Protein AF-A0A2V8RJZ7-F1 (afdb_monomer)

pLDDT: mean 87.15, std 16.0, range [44.44, 98.5]

Sequence (71 aa):
MKQGRTRRSAPAVSMNKIFAEGILNGRVAFVTGGGTGITGGVARALAEAGANVALVSRSLEHLEPAAKAIN

Foldseek 3Di:
DDDDDDPDPDPDPPPDDPDDALPQAPAEAEFEPCLDDPSVVVQQVNLRSHHHYDYDYPDVVSVVVSVVNSD

Nearest PDB structures (foldseek):
  3f1l-assembly1_B  TM=9.745E-01  e=1.302E-03  Escherichia coli K-12
  3e9q-assembly1_A  TM=9.708E-01  e=1.496E-03  Shigella flexneri 2a str. 301
  3lls-assembly1_B  TM=9.407E-01  e=9.865E-04  Mycobacterium tuberculosis H37Ra
  3lls-assembly1_A  TM=8.364E-01  e=1.057E-03  Mycobacterium tuberculosis H37Ra
  4g81-assembly1_D  TM=8.849E-01  e=7.389E-03  Salmonella enterica subsp. enterica serovar Enteritidis str. P125109

Structure (mmCIF, N/CA/C/O backbone):
data_AF-A0A2V8RJZ7-F1
#
_entry.id   AF-A0A2V8RJZ7-F1
#
loop_
_atom_site.group_PDB
_atom_site.id
_atom_site.type_symbol
_atom_site.label_atom_id
_atom_site.label_alt_id
_atom_site.label_comp_id
_atom_site.label_asym_id
_atom_site.label_entity_id
_atom_site.label_seq_id
_atom_site.pdbx_PDB_ins_code
_atom_site.Cartn_x
_atom_site.Cartn_y
_atom_site.Cartn_z
_atom_site.occupancy
_atom_site.B_iso_or_equiv
_atom_site.auth_seq_id
_atom_site.auth_comp_id
_atom_site.auth_asym_id
_atom_site.auth_atom_id
_atom_site.pdbx_PDB_model_num
ATOM 1 N N . MET A 1 1 ? 37.976 33.029 23.074 1.00 46.91 1 MET A N 1
ATOM 2 C CA . MET A 1 1 ? 36.708 32.432 23.551 1.00 46.91 1 MET A CA 1
ATOM 3 C C . MET A 1 1 ? 35.595 32.793 22.568 1.00 46.91 1 MET A C 1
ATOM 5 O O . MET A 1 1 ? 35.187 33.943 22.543 1.00 46.91 1 MET A O 1
ATOM 9 N N . LYS A 1 2 ? 35.165 31.875 21.688 1.00 44.44 2 LYS A N 1
ATOM 10 C CA . LYS A 1 2 ? 34.026 32.092 20.772 1.00 44.44 2 LYS A CA 1
ATOM 11 C C . LYS A 1 2 ? 32.873 31.202 21.238 1.00 44.44 2 LYS A C 1
ATOM 13 O O . LYS A 1 2 ? 33.014 29.984 21.240 1.00 44.44 2 LYS A O 1
ATOM 18 N N . GLN A 1 3 ? 31.792 31.826 21.704 1.00 52.31 3 GLN A N 1
ATOM 19 C CA . GLN A 1 3 ? 30.592 31.163 22.217 1.00 52.31 3 GLN A CA 1
ATOM 20 C C . GLN A 1 3 ? 29.966 30.266 21.142 1.00 52.31 3 GLN A C 1
ATOM 22 O O . GLN A 1 3 ? 29.716 30.699 20.017 1.00 52.31 3 GLN A O 1
ATOM 27 N N . GLY A 1 4 ? 29.738 29.002 21.501 1.00 48.00 4 GLY A N 1
ATOM 28 C CA . GLY A 1 4 ? 29.082 28.020 20.652 1.00 48.00 4 GLY A CA 1
ATOM 29 C C . GLY A 1 4 ? 27.621 28.391 20.415 1.00 48.00 4 GLY A C 1
ATOM 30 O O . GLY A 1 4 ? 26.856 28.580 21.358 1.00 48.00 4 GLY A O 1
ATOM 31 N N . ARG A 1 5 ? 27.220 28.459 19.143 1.00 57.97 5 ARG A N 1
ATOM 32 C CA . ARG A 1 5 ? 25.808 28.415 18.752 1.00 57.97 5 ARG A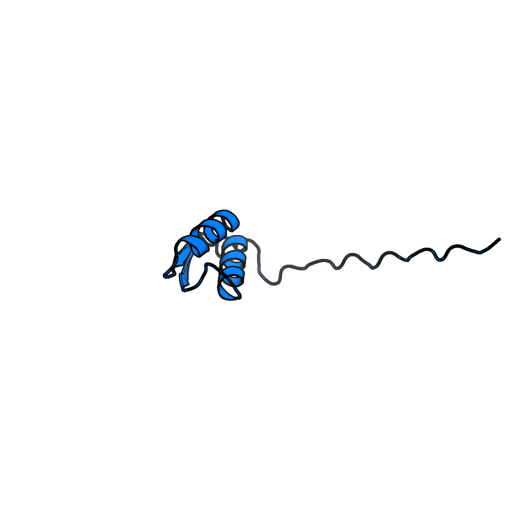 CA 1
ATOM 33 C C . ARG A 1 5 ? 25.270 27.034 19.118 1.00 57.97 5 ARG A C 1
ATOM 35 O O . ARG A 1 5 ? 25.472 26.075 18.376 1.00 57.97 5 ARG A O 1
ATOM 42 N N . THR A 1 6 ? 24.596 26.926 20.255 1.00 57.56 6 THR A N 1
ATOM 43 C CA . THR A 1 6 ? 23.772 25.764 20.580 1.00 57.56 6 THR A CA 1
ATOM 44 C C . THR A 1 6 ? 22.669 25.668 19.526 1.00 57.56 6 THR A C 1
ATOM 46 O O . THR A 1 6 ? 21.805 26.538 19.404 1.00 57.56 6 THR A O 1
ATOM 49 N N . ARG A 1 7 ? 22.735 24.633 18.680 1.00 62.03 7 ARG A N 1
ATOM 50 C CA . ARG A 1 7 ? 21.636 24.279 17.779 1.00 62.03 7 ARG A CA 1
ATOM 51 C C . ARG A 1 7 ? 20.432 23.953 18.662 1.00 62.03 7 ARG A C 1
ATOM 53 O O . ARG A 1 7 ? 20.424 22.913 19.309 1.00 62.03 7 ARG A O 1
ATOM 60 N N . ARG A 1 8 ? 19.436 24.842 18.719 1.00 63.19 8 ARG A N 1
ATOM 61 C CA . ARG A 1 8 ? 18.119 24.494 19.265 1.00 63.19 8 ARG A CA 1
ATOM 62 C C . ARG A 1 8 ? 17.599 23.320 18.434 1.00 63.19 8 ARG A C 1
ATOM 64 O O . ARG A 1 8 ? 17.491 23.457 17.215 1.00 63.19 8 ARG A O 1
ATOM 71 N N . SER A 1 9 ? 17.361 22.170 19.060 1.00 64.06 9 SER A N 1
ATOM 72 C CA . SER A 1 9 ? 16.665 21.064 18.408 1.00 64.06 9 SER A CA 1
ATOM 73 C C . SER A 1 9 ? 15.288 21.571 17.986 1.00 64.06 9 SER A C 1
ATOM 75 O O . SER A 1 9 ? 14.572 22.183 18.780 1.00 64.06 9 SER A O 1
ATOM 77 N N . ALA A 1 10 ? 14.941 21.389 16.712 1.00 63.44 10 ALA A N 1
ATOM 78 C CA . ALA A 1 10 ? 13.577 21.631 16.267 1.00 63.44 10 ALA A CA 1
ATOM 79 C C . ALA A 1 10 ? 12.636 20.731 17.091 1.00 63.44 10 ALA A C 1
ATOM 81 O O . ALA A 1 10 ? 13.018 19.593 17.389 1.00 63.44 10 ALA A O 1
ATOM 82 N N . PRO A 1 11 ? 11.447 21.214 17.494 1.00 57.44 11 PRO A N 1
ATOM 83 C CA . PRO A 1 11 ? 10.481 20.364 18.173 1.00 57.44 11 PRO A CA 1
ATOM 84 C C . PRO A 1 11 ? 10.184 19.154 17.283 1.00 57.44 11 PRO A C 1
ATOM 86 O O . PRO A 1 11 ? 10.007 19.297 16.072 1.00 57.44 11 PRO A O 1
ATOM 89 N N . ALA A 1 12 ? 10.173 17.959 17.876 1.00 64.69 12 ALA A N 1
ATOM 90 C CA . ALA A 1 12 ? 9.730 16.762 17.183 1.00 64.69 12 ALA A CA 1
ATOM 91 C C . ALA A 1 12 ? 8.285 17.002 16.729 1.00 64.69 12 ALA A C 1
ATOM 93 O O . ALA A 1 12 ? 7.396 17.190 17.559 1.00 64.69 12 ALA A O 1
ATOM 94 N N . VAL A 1 13 ? 8.061 17.070 15.417 1.00 61.41 13 VAL A N 1
ATOM 95 C CA . VAL A 1 13 ? 6.712 17.159 14.858 1.00 61.41 13 VAL A CA 1
ATOM 96 C C . VAL A 1 13 ? 5.994 15.876 15.262 1.00 61.41 13 VAL A C 1
ATOM 98 O O . VAL A 1 13 ? 6.366 14.790 14.818 1.00 61.41 13 VAL A O 1
ATOM 101 N N . SER A 1 14 ? 4.998 15.980 16.141 1.00 63.88 14 SER A N 1
ATOM 102 C CA . SER A 1 14 ? 4.136 14.852 16.472 1.00 63.88 14 SER A CA 1
ATOM 103 C C . SER A 1 14 ? 3.328 14.501 15.225 1.00 63.88 14 SER A C 1
ATOM 105 O O . SER A 1 14 ? 2.415 15.235 14.842 1.00 63.88 14 SER A O 1
ATOM 107 N N . MET A 1 15 ? 3.691 13.404 14.564 1.00 65.56 15 MET A N 1
ATOM 108 C CA . MET A 1 15 ? 2.942 12.855 13.437 1.00 65.56 15 MET A CA 1
ATOM 109 C C . MET A 1 15 ? 1.607 12.305 13.942 1.00 65.56 15 MET A C 1
ATOM 111 O O . MET A 1 15 ? 1.488 11.122 14.254 1.00 65.56 15 MET A O 1
ATOM 115 N N . ASN A 1 16 ? 0.594 13.164 14.039 1.00 75.88 16 ASN A N 1
ATOM 116 C CA . ASN A 1 16 ? -0.773 12.703 14.241 1.00 75.88 16 ASN A CA 1
ATOM 117 C C . ASN A 1 16 ? -1.212 11.939 12.988 1.00 75.88 16 ASN A C 1
ATOM 119 O O . ASN A 1 16 ? -1.191 12.480 11.881 1.00 75.88 16 ASN A O 1
ATOM 123 N N . LYS A 1 17 ? -1.604 10.673 13.157 1.00 79.00 17 LYS A N 1
ATOM 124 C CA . LYS A 1 17 ? -2.253 9.913 12.085 1.00 79.00 17 LYS A CA 1
ATOM 125 C C . LYS A 1 17 ? -3.594 10.578 11.753 1.00 79.00 17 LYS A C 1
ATOM 127 O O . LYS A 1 17 ? -4.351 10.925 12.654 1.00 79.00 17 LYS A O 1
ATOM 132 N N . ILE A 1 18 ? -3.873 10.763 10.461 1.00 88.94 18 ILE A N 1
ATOM 133 C CA . ILE A 1 18 ? -5.118 11.388 9.972 1.00 88.94 18 ILE A CA 1
ATOM 134 C C . ILE A 1 18 ? -6.319 10.442 10.154 1.00 88.94 18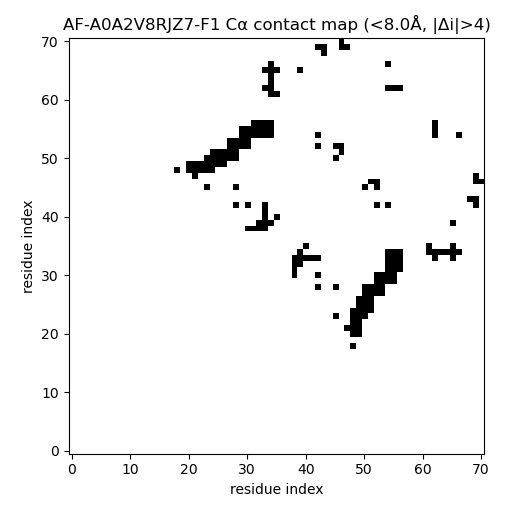 ILE A C 1
ATOM 136 O O . ILE A 1 18 ? -7.439 10.894 10.374 1.00 88.94 18 ILE A O 1
ATOM 140 N N . PHE 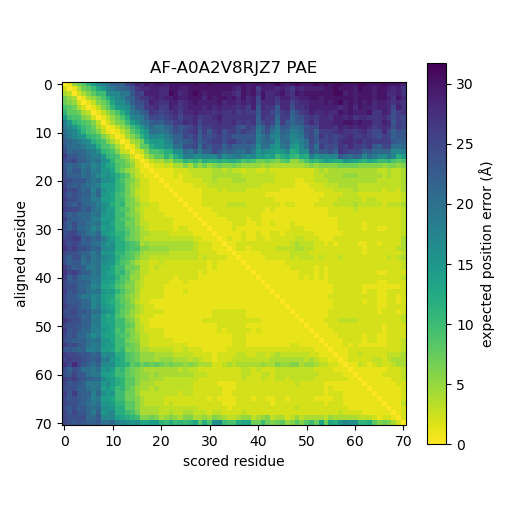A 1 19 ? -6.084 9.129 10.082 1.00 92.38 19 PHE A N 1
ATOM 141 C CA . PHE A 1 19 ? -7.113 8.095 10.184 1.00 92.38 19 PHE A CA 1
ATOM 142 C C . PHE A 1 19 ? -7.052 7.359 11.523 1.00 92.38 19 PHE A C 1
ATOM 144 O O . PHE A 1 19 ? -5.979 7.229 12.120 1.00 92.38 19 PHE A O 1
ATOM 151 N N . ALA A 1 20 ? -8.204 6.838 11.955 1.00 94.31 20 ALA A N 1
ATOM 152 C CA . ALA A 1 20 ? -8.282 5.936 13.096 1.00 94.31 20 ALA A CA 1
ATOM 153 C C . ALA A 1 20 ? -7.435 4.676 12.855 1.00 94.31 20 ALA A C 1
ATOM 155 O O . ALA A 1 20 ? -7.291 4.201 11.725 1.00 94.31 20 ALA A O 1
ATOM 156 N N . GLU A 1 21 ? -6.875 4.133 13.929 1.00 93.38 21 GLU A N 1
ATOM 157 C CA . GLU A 1 21 ? -6.095 2.902 13.869 1.00 93.38 21 GLU A CA 1
ATOM 158 C C . GL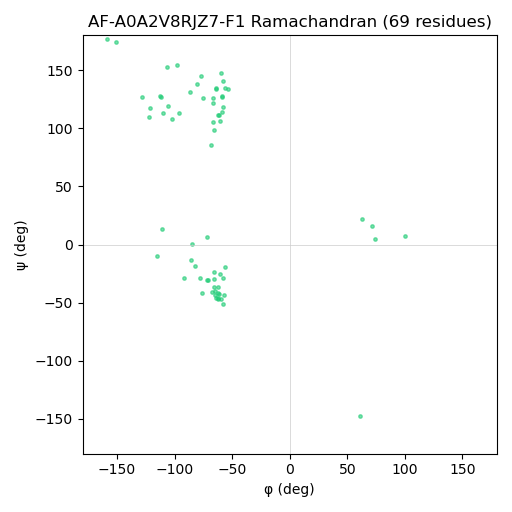U A 1 21 ? -6.972 1.715 13.445 1.00 93.38 21 GLU A C 1
ATOM 160 O O . GLU A 1 21 ? -8.096 1.565 13.921 1.00 93.38 21 GLU A O 1
ATOM 165 N N . GLY A 1 22 ? -6.473 0.890 12.518 1.00 95.62 22 GLY A N 1
ATOM 166 C CA . GLY A 1 22 ? -7.183 -0.305 12.052 1.00 95.62 22 GLY A CA 1
ATOM 167 C C . GLY A 1 22 ? -8.517 -0.026 11.352 1.00 95.62 22 GLY A C 1
ATOM 168 O O . GLY A 1 22 ? -9.367 -0.914 11.296 1.00 95.62 22 GLY A O 1
ATOM 169 N N . ILE A 1 23 ? -8.729 1.187 10.823 1.00 97.69 23 ILE A N 1
ATOM 170 C CA . ILE A 1 23 ? -9.993 1.593 10.181 1.00 97.69 23 ILE A CA 1
ATOM 171 C C . ILE A 1 23 ? -10.413 0.674 9.016 1.00 97.69 23 ILE A C 1
ATOM 173 O O . ILE A 1 23 ? -11.587 0.651 8.650 1.00 97.69 23 ILE A O 1
ATOM 177 N N . LEU A 1 24 ? -9.482 -0.105 8.448 1.00 98.12 24 LEU A N 1
ATOM 178 C CA . LEU A 1 24 ? -9.740 -1.069 7.375 1.00 98.12 24 LEU A CA 1
ATOM 179 C C . LEU A 1 24 ? -9.605 -2.542 7.796 1.00 98.12 24 LEU A C 1
ATOM 181 O O . LEU A 1 24 ? -9.602 -3.415 6.926 1.00 98.12 24 LEU A O 1
ATOM 185 N N . ASN A 1 25 ? -9.539 -2.845 9.094 1.00 98.19 25 ASN A N 1
ATOM 186 C CA . ASN A 1 25 ? -9.461 -4.224 9.576 1.00 98.19 25 ASN A CA 1
ATOM 187 C C . ASN A 1 25 ? -10.598 -5.093 9.008 1.00 98.19 25 ASN A C 1
ATOM 189 O O . ASN A 1 25 ? -11.767 -4.704 8.988 1.00 98.19 25 ASN A O 1
ATOM 193 N N . GLY A 1 26 ? -10.243 -6.290 8.535 1.00 97.94 26 GLY A N 1
ATOM 194 C CA . GLY A 1 26 ? -11.188 -7.238 7.933 1.00 97.94 26 GLY A CA 1
ATOM 195 C C . GLY A 1 26 ? -11.656 -6.866 6.521 1.00 97.94 26 GLY A C 1
ATOM 196 O O . GLY A 1 26 ? -12.514 -7.550 5.963 1.00 97.94 26 GLY A O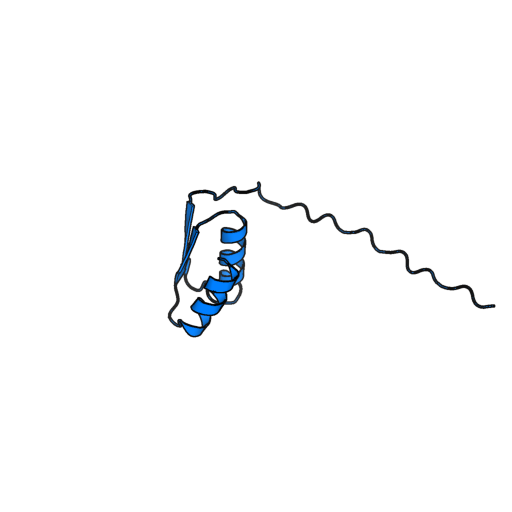 1
ATOM 197 N N . ARG A 1 27 ? -11.112 -5.802 5.916 1.00 98.50 27 ARG A N 1
ATOM 198 C CA . ARG A 1 27 ? -11.400 -5.414 4.528 1.00 98.50 27 ARG A CA 1
ATOM 199 C C . ARG A 1 27 ? -10.317 -5.922 3.581 1.00 98.50 27 ARG A C 1
ATOM 201 O O . ARG A 1 27 ? -9.169 -6.121 3.972 1.00 98.50 27 ARG A O 1
ATOM 208 N N . VAL A 1 28 ? -10.698 -6.102 2.316 1.00 98.25 28 VAL A N 1
ATOM 209 C CA . VAL A 1 28 ? -9.776 -6.413 1.218 1.00 98.25 28 VAL A CA 1
ATOM 210 C C . VAL A 1 28 ? -9.740 -5.229 0.255 1.00 98.25 28 VAL A C 1
ATOM 212 O O . VAL A 1 28 ? -10.793 -4.772 -0.194 1.00 98.25 28 VAL A O 1
ATOM 215 N N . ALA A 1 29 ? -8.545 -4.739 -0.067 1.00 98.12 29 ALA A N 1
ATOM 216 C CA . ALA A 1 29 ? -8.319 -3.692 -1.055 1.00 98.12 29 ALA A CA 1
ATOM 217 C C . ALA A 1 29 ? -7.721 -4.289 -2.336 1.00 98.12 29 ALA A C 1
ATOM 219 O O . ALA A 1 29 ? -6.629 -4.852 -2.318 1.00 98.12 29 ALA A O 1
ATOM 220 N N . PHE A 1 30 ? -8.428 -4.145 -3.457 1.00 97.88 30 PHE A N 1
ATOM 221 C CA . PHE A 1 30 ? -7.960 -4.564 -4.778 1.00 97.88 30 PHE A CA 1
ATOM 222 C C . PHE A 1 30 ? -7.342 -3.370 -5.510 1.00 97.88 30 PHE A C 1
ATOM 224 O O . PHE A 1 30 ? -8.045 -2.409 -5.824 1.00 97.88 30 PHE A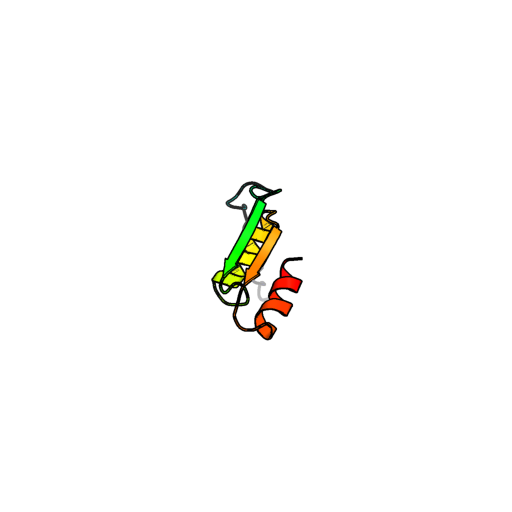 O 1
ATOM 231 N N . VAL A 1 31 ? -6.031 -3.405 -5.755 1.00 97.19 31 VAL A N 1
ATOM 232 C CA . VAL A 1 31 ? -5.268 -2.233 -6.207 1.00 97.19 31 VAL A CA 1
ATOM 233 C C . VAL A 1 31 ? -4.562 -2.506 -7.534 1.00 97.19 31 VAL A C 1
ATOM 235 O O . VAL A 1 31 ? -3.564 -3.224 -7.600 1.00 97.19 31 VAL A O 1
ATOM 238 N N . THR A 1 32 ? -5.038 -1.871 -8.607 1.00 97.12 32 THR A N 1
ATOM 239 C CA . THR A 1 32 ? -4.392 -1.907 -9.928 1.00 97.12 32 THR A CA 1
ATOM 240 C C . THR A 1 32 ? -3.223 -0.928 -10.005 1.00 97.12 32 THR A C 1
ATOM 242 O O . THR A 1 32 ? -3.348 0.208 -9.562 1.00 97.12 32 THR A O 1
ATOM 245 N N . GLY A 1 33 ? -2.101 -1.316 -10.609 1.00 96.00 33 GLY A N 1
ATOM 246 C CA . GLY A 1 33 ? -0.891 -0.491 -10.670 1.00 96.00 33 GLY A CA 1
ATOM 247 C C . GLY A 1 33 ? -0.166 -0.353 -9.326 1.00 96.00 33 GLY A C 1
ATOM 248 O O . GLY A 1 33 ? 0.684 0.517 -9.187 1.00 96.00 33 GLY A O 1
ATOM 249 N N . GLY A 1 34 ? -0.471 -1.200 -8.338 1.00 95.81 34 GLY A N 1
ATOM 250 C CA . GLY A 1 34 ? 0.048 -1.088 -6.967 1.00 95.81 34 GLY A CA 1
ATOM 251 C C . GLY A 1 34 ? 1.529 -1.437 -6.767 1.00 95.81 34 GLY A C 1
ATOM 252 O O . GLY A 1 34 ? 1.979 -1.487 -5.630 1.00 95.81 34 GLY A O 1
ATOM 253 N N . GLY A 1 35 ? 2.292 -1.696 -7.834 1.00 95.19 35 GLY A N 1
ATOM 254 C CA . GLY A 1 35 ? 3.712 -2.051 -7.728 1.00 95.19 35 GLY A CA 1
ATOM 255 C C . GLY A 1 35 ? 4.642 -0.857 -7.480 1.00 95.19 35 GLY A C 1
ATOM 256 O O . GLY A 1 35 ? 5.698 -1.015 -6.878 1.00 95.19 35 GLY A O 1
ATOM 257 N N . THR A 1 36 ? 4.282 0.346 -7.944 1.00 94.56 36 THR A N 1
ATOM 258 C CA . THR A 1 36 ? 5.169 1.525 -7.910 1.00 94.56 36 THR A CA 1
ATOM 259 C C . THR A 1 36 ? 4.390 2.843 -7.806 1.00 94.56 36 THR A C 1
ATOM 261 O O . THR A 1 36 ? 3.159 2.878 -7.865 1.00 94.56 36 THR A O 1
ATOM 264 N N . GLY A 1 37 ? 5.120 3.954 -7.658 1.00 94.75 37 GLY A N 1
ATOM 265 C CA . GLY A 1 37 ? 4.578 5.309 -7.759 1.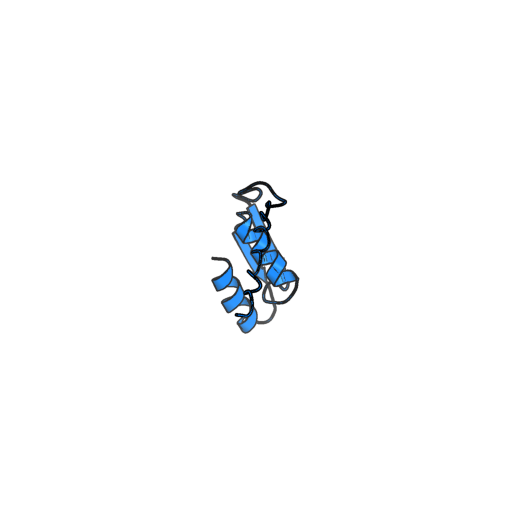00 94.75 37 GLY A CA 1
ATOM 266 C C . GLY A 1 37 ? 3.502 5.628 -6.720 1.00 94.75 37 GLY A C 1
ATOM 267 O O . GLY A 1 37 ? 3.526 5.131 -5.594 1.00 94.75 37 GLY A O 1
ATOM 268 N N . ILE A 1 38 ? 2.548 6.474 -7.116 1.00 96.56 38 ILE A N 1
ATOM 269 C CA . ILE A 1 38 ? 1.450 6.924 -6.248 1.00 96.56 38 ILE A CA 1
ATOM 270 C C . ILE A 1 38 ? 0.625 5.730 -5.775 1.00 96.56 38 ILE A C 1
ATOM 272 O O . ILE A 1 38 ? 0.357 5.598 -4.586 1.00 96.56 38 ILE A O 1
ATOM 276 N N . THR A 1 39 ? 0.261 4.832 -6.687 1.00 96.38 39 THR A N 1
ATOM 277 C CA . THR A 1 39 ? -0.629 3.723 -6.354 1.00 96.38 39 THR A CA 1
ATOM 278 C C . THR A 1 39 ? 0.044 2.672 -5.470 1.00 96.38 39 THR A C 1
ATOM 280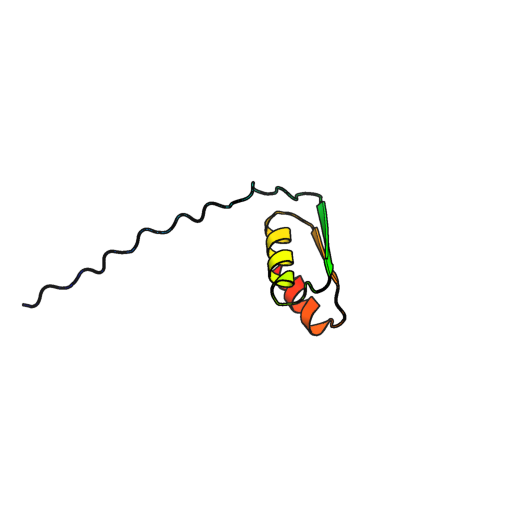 O O . THR A 1 39 ? -0.623 2.095 -4.616 1.00 96.38 39 THR A O 1
ATOM 283 N N . GLY A 1 40 ? 1.363 2.479 -5.583 1.00 96.12 40 GLY A N 1
ATOM 284 C CA . GLY A 1 40 ? 2.135 1.695 -4.612 1.00 96.12 40 GLY A CA 1
ATOM 285 C C . GLY A 1 40 ? 2.162 2.337 -3.221 1.00 96.12 40 GLY A C 1
ATOM 286 O O . GLY A 1 40 ? 1.973 1.652 -2.217 1.00 96.12 40 GLY A O 1
ATOM 287 N N . GLY A 1 41 ? 2.295 3.665 -3.147 1.00 96.44 41 GLY A N 1
ATOM 288 C CA . GLY A 1 41 ? 2.151 4.404 -1.888 1.00 96.44 41 GLY A CA 1
ATOM 289 C C . GLY A 1 41 ? 0.754 4.262 -1.273 1.00 96.44 41 GLY A C 1
ATOM 290 O O . GLY A 1 41 ? 0.628 4.021 -0.074 1.00 96.44 41 GLY A O 1
ATOM 291 N N . VAL A 1 42 ? -0.297 4.334 -2.097 1.00 96.81 42 VAL A N 1
ATOM 292 C CA . VAL A 1 42 ? -1.684 4.103 -1.663 1.00 96.81 42 VAL A CA 1
ATOM 293 C C . VAL A 1 42 ? -1.865 2.674 -1.154 1.00 96.81 42 VAL A C 1
ATOM 295 O O . VAL A 1 42 ? -2.424 2.489 -0.078 1.00 96.81 42 VAL A O 1
ATOM 298 N N . ALA A 1 43 ? -1.358 1.667 -1.869 1.00 97.62 43 ALA A N 1
ATOM 299 C CA . ALA A 1 43 ? -1.427 0.275 -1.432 1.00 97.62 43 ALA A CA 1
ATOM 300 C C . ALA A 1 43 ? -0.788 0.070 -0.051 1.00 97.62 43 ALA A C 1
ATOM 302 O O . ALA A 1 43 ? -1.382 -0.569 0.817 1.00 97.62 43 ALA A O 1
ATOM 303 N N . ARG A 1 44 ? 0.382 0.678 0.176 1.00 96.75 44 ARG A N 1
ATOM 304 C CA . ARG A 1 44 ? 1.058 0.659 1.474 1.00 96.75 44 ARG A CA 1
ATOM 305 C C . ARG A 1 44 ? 0.227 1.330 2.566 1.00 96.75 44 ARG A C 1
ATOM 307 O O . ARG A 1 44 ? 0.058 0.747 3.629 1.00 96.75 44 ARG A O 1
ATOM 314 N N . ALA A 1 45 ? -0.324 2.513 2.303 1.00 95.81 45 ALA A N 1
ATOM 315 C CA . ALA A 1 45 ? -1.155 3.216 3.279 1.00 95.81 45 ALA A CA 1
ATOM 316 C C . ALA A 1 45 ? -2.420 2.418 3.651 1.00 95.81 45 ALA A C 1
ATOM 318 O O . ALA A 1 45 ? -2.833 2.417 4.807 1.00 95.81 45 ALA A O 1
ATOM 319 N N . LEU A 1 46 ? -3.022 1.710 2.688 1.00 97.19 46 LEU A N 1
ATOM 320 C CA . LEU A 1 46 ? -4.174 0.838 2.935 1.00 97.19 46 LEU A CA 1
ATOM 321 C C . LEU A 1 46 ? -3.798 -0.381 3.791 1.00 97.19 46 LEU A C 1
ATOM 323 O O . LEU A 1 46 ? -4.550 -0.729 4.702 1.00 97.19 46 LEU A O 1
ATOM 327 N N . ALA A 1 47 ? -2.636 -0.990 3.541 1.00 97.06 47 ALA A N 1
ATOM 328 C CA . ALA A 1 47 ? -2.111 -2.074 4.372 1.00 97.06 47 ALA A CA 1
ATOM 329 C C . ALA A 1 47 ? -1.808 -1.595 5.804 1.00 97.06 47 ALA A C 1
ATOM 331 O O . ALA A 1 47 ? -2.258 -2.208 6.768 1.00 97.06 47 ALA A O 1
ATOM 332 N N . GLU A 1 48 ? -1.146 -0.441 5.960 1.00 95.50 48 GLU A N 1
ATOM 333 C CA . GLU A 1 48 ? -0.871 0.189 7.265 1.00 95.50 48 GLU A CA 1
ATOM 334 C C . GLU A 1 48 ? -2.159 0.548 8.036 1.00 95.50 48 GLU A C 1
ATOM 336 O O . GLU A 1 48 ? -2.151 0.623 9.266 1.00 95.50 48 GLU A O 1
ATOM 341 N N . ALA A 1 49 ? -3.272 0.753 7.327 1.00 96.31 49 ALA A N 1
ATOM 342 C CA . ALA A 1 49 ? -4.599 0.979 7.896 1.00 96.31 49 ALA A CA 1
ATOM 343 C C . ALA A 1 49 ? -5.369 -0.319 8.234 1.00 96.31 49 ALA A C 1
ATOM 345 O O . ALA A 1 49 ? -6.497 -0.237 8.732 1.00 96.31 49 ALA A O 1
ATOM 346 N N . GLY A 1 50 ? -4.778 -1.495 7.991 1.00 96.44 50 GLY A N 1
ATOM 347 C CA . GLY A 1 50 ? -5.309 -2.804 8.383 1.00 96.44 50 GLY A CA 1
ATOM 348 C C . GLY A 1 50 ? -6.014 -3.596 7.278 1.00 96.44 50 GLY A C 1
ATOM 349 O O . GLY A 1 50 ? -6.627 -4.627 7.562 1.00 96.44 50 GLY A O 1
ATOM 350 N N . ALA A 1 51 ? -5.968 -3.138 6.025 1.00 98.19 51 ALA A N 1
ATOM 351 C CA . ALA A 1 51 ? -6.551 -3.885 4.913 1.00 98.19 51 ALA A CA 1
ATOM 352 C C . ALA A 1 51 ? -5.655 -5.057 4.482 1.00 98.19 51 ALA A C 1
ATOM 354 O O . ALA A 1 51 ? -4.438 -4.918 4.394 1.00 98.19 51 ALA A O 1
ATOM 355 N N . ASN A 1 52 ? -6.268 -6.166 4.066 1.00 98.06 52 ASN A N 1
ATOM 356 C CA . ASN A 1 52 ? -5.595 -7.156 3.224 1.00 98.06 52 ASN A CA 1
ATOM 357 C C . ASN A 1 52 ? -5.513 -6.606 1.793 1.00 98.06 52 ASN A C 1
ATOM 359 O O . ASN A 1 52 ? -6.539 -6.231 1.225 1.00 98.06 52 ASN A O 1
ATOM 363 N N . VAL A 1 53 ? -4.331 -6.555 1.181 1.00 97.88 53 VAL A N 1
ATOM 364 C CA . VAL A 1 53 ? -4.154 -5.891 -0.122 1.00 97.88 53 VAL A CA 1
ATOM 365 C C . VAL A 1 53 ? -3.838 -6.897 -1.228 1.00 97.88 53 VAL A C 1
ATOM 367 O O . VAL A 1 53 ? -2.878 -7.656 -1.139 1.00 97.88 53 VAL A O 1
ATOM 370 N N . ALA A 1 54 ? -4.618 -6.859 -2.309 1.00 97.56 54 ALA A N 1
ATOM 371 C CA . ALA A 1 54 ? -4.353 -7.580 -3.549 1.00 97.56 54 ALA A CA 1
ATOM 372 C C . ALA A 1 54 ? -3.780 -6.612 -4.595 1.00 97.56 54 ALA A C 1
ATOM 374 O O . ALA A 1 54 ? -4.496 -5.754 -5.119 1.00 97.56 54 ALA A O 1
ATOM 375 N N . LEU A 1 55 ? -2.486 -6.740 -4.897 1.00 97.62 55 LEU A N 1
ATOM 376 C CA . LEU A 1 55 ? -1.809 -5.918 -5.902 1.00 97.62 55 LEU A CA 1
ATOM 377 C C . LEU A 1 55 ? -1.956 -6.533 -7.296 1.00 97.62 55 LEU A C 1
ATOM 379 O O . LEU A 1 55 ? -1.660 -7.708 -7.498 1.00 97.62 55 LEU A O 1
ATOM 383 N N . VAL A 1 56 ? -2.350 -5.719 -8.275 1.00 96.94 56 VAL A N 1
ATOM 384 C CA . VAL A 1 56 ? -2.542 -6.155 -9.663 1.00 96.94 56 VAL A CA 1
ATOM 385 C C . VAL A 1 56 ? -1.778 -5.251 -10.613 1.00 96.94 56 VAL A C 1
ATOM 387 O O . VAL A 1 56 ? -1.930 -4.034 -10.600 1.00 96.94 56 VAL A O 1
ATOM 390 N N . SER A 1 57 ? -0.948 -5.830 -11.471 1.00 95.31 57 SER A N 1
ATOM 391 C CA . SER A 1 57 ? -0.264 -5.117 -12.549 1.00 95.31 57 SER A CA 1
ATOM 392 C C . SER A 1 57 ? 0.167 -6.100 -13.640 1.00 95.31 57 SER A C 1
ATOM 394 O O . SER A 1 57 ? -0.023 -7.306 -13.506 1.00 95.31 57 SER A O 1
ATOM 396 N N . ARG A 1 58 ? 0.744 -5.580 -14.727 1.00 95.12 58 ARG A N 1
ATOM 397 C CA . ARG A 1 58 ? 1.247 -6.396 -15.842 1.00 95.12 58 ARG A CA 1
ATOM 398 C C . ARG A 1 58 ? 2.643 -6.975 -15.597 1.00 95.12 58 ARG A C 1
ATOM 400 O O . ARG A 1 58 ? 3.015 -7.900 -16.305 1.00 95.12 58 ARG A O 1
ATOM 407 N N . SER A 1 59 ? 3.409 -6.431 -14.647 1.00 94.38 59 SER A N 1
ATOM 408 C CA . SER A 1 59 ? 4.785 -6.865 -14.386 1.00 94.38 59 SER A CA 1
ATOM 409 C C . SER A 1 59 ? 4.946 -7.354 -12.951 1.00 94.38 59 SER A C 1
ATOM 411 O O . SER A 1 59 ? 4.768 -6.593 -11.996 1.00 94.38 59 SER A O 1
ATOM 413 N N . LEU A 1 60 ? 5.297 -8.633 -12.805 1.00 95.94 60 LEU A N 1
ATOM 414 C CA . LEU A 1 60 ? 5.584 -9.246 -11.508 1.00 95.94 60 LEU A CA 1
ATOM 415 C C . LEU A 1 60 ? 6.830 -8.647 -10.850 1.00 95.94 60 LEU A C 1
ATOM 417 O O . LEU A 1 60 ? 6.859 -8.527 -9.629 1.00 95.94 60 LEU A O 1
ATOM 421 N N . GLU A 1 61 ? 7.796 -8.175 -11.642 1.00 96.50 61 GLU A N 1
ATOM 422 C CA . GLU A 1 61 ? 9.043 -7.580 -11.140 1.00 96.50 61 GLU A CA 1
ATOM 423 C C . GLU A 1 61 ? 8.791 -6.368 -10.226 1.00 96.50 61 GLU A C 1
ATOM 425 O O . GLU A 1 61 ? 9.568 -6.082 -9.319 1.00 96.50 61 GLU A O 1
ATOM 430 N N . HIS A 1 62 ? 7.679 -5.662 -10.447 1.00 94.25 62 HIS A N 1
ATOM 431 C CA . HIS A 1 62 ? 7.242 -4.538 -9.628 1.00 94.25 62 HIS A CA 1
ATOM 432 C C . HIS A 1 62 ? 6.302 -4.971 -8.498 1.00 94.25 62 HIS A C 1
ATOM 434 O O . HIS A 1 62 ? 6.256 -4.320 -7.458 1.00 94.25 62 HIS A O 1
ATOM 440 N N . LEU A 1 63 ? 5.541 -6.053 -8.686 1.00 96.00 63 LEU A N 1
ATOM 441 C CA . LEU A 1 63 ? 4.580 -6.536 -7.693 1.00 96.00 63 LEU A CA 1
ATOM 442 C C . LEU A 1 63 ? 5.253 -7.267 -6.536 1.00 96.00 63 LEU A C 1
ATOM 444 O O . LEU A 1 63 ? 4.871 -7.046 -5.395 1.00 96.00 63 LEU A O 1
ATOM 448 N N . GLU A 1 64 ? 6.249 -8.109 -6.802 1.00 96.31 64 GLU A N 1
ATOM 449 C CA . GLU A 1 64 ? 6.941 -8.874 -5.762 1.00 96.31 64 GLU A CA 1
ATOM 450 C C . GLU A 1 64 ? 7.591 -8.006 -4.673 1.00 96.31 64 GLU A C 1
ATOM 452 O O . GLU A 1 64 ? 7.339 -8.260 -3.491 1.00 96.31 64 GLU A O 1
ATOM 457 N N . P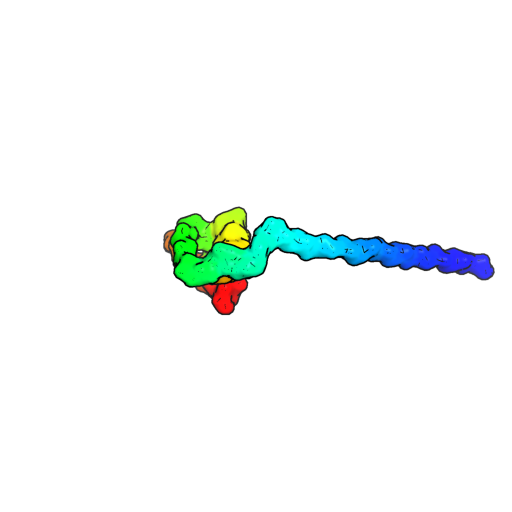RO A 1 65 ? 8.403 -6.979 -5.000 1.00 95.94 65 PRO A N 1
ATOM 458 C CA . PRO A 1 65 ? 8.974 -6.118 -3.970 1.00 95.94 65 PRO A CA 1
ATOM 459 C C . PRO A 1 65 ? 7.899 -5.305 -3.240 1.00 95.94 65 PRO A C 1
ATOM 461 O O . PRO A 1 65 ? 7.998 -5.134 -2.028 1.00 95.94 65 PRO A O 1
ATOM 464 N N . ALA A 1 66 ? 6.854 -4.846 -3.939 1.00 95.81 66 ALA A N 1
ATOM 465 C CA . ALA A 1 66 ? 5.749 -4.119 -3.318 1.00 95.81 66 ALA A CA 1
ATOM 466 C C . ALA A 1 66 ? 4.956 -5.002 -2.341 1.00 95.81 66 ALA A C 1
ATOM 468 O O . ALA A 1 66 ? 4.669 -4.570 -1.229 1.00 95.81 66 ALA A O 1
ATOM 469 N N . ALA A 1 67 ? 4.668 -6.252 -2.714 1.00 96.00 67 ALA A N 1
ATOM 470 C CA . ALA A 1 67 ? 3.986 -7.221 -1.862 1.00 96.00 67 ALA A CA 1
ATOM 471 C C . ALA A 1 67 ? 4.798 -7.533 -0.595 1.00 96.00 67 ALA A C 1
ATOM 473 O O . ALA A 1 67 ? 4.239 -7.562 0.495 1.00 96.00 67 ALA A O 1
ATOM 474 N N . LYS A 1 68 ? 6.124 -7.688 -0.717 1.00 95.75 68 LYS A N 1
ATOM 475 C CA . LYS A 1 68 ? 7.029 -7.866 0.435 1.00 95.75 68 LYS A CA 1
ATOM 476 C C . LYS A 1 68 ? 7.105 -6.643 1.351 1.00 95.75 68 LYS A C 1
ATOM 478 O O . LYS A 1 68 ? 7.510 -6.775 2.494 1.00 95.75 68 LYS A O 1
ATOM 483 N N . ALA A 1 69 ? 6.791 -5.451 0.848 1.00 92.00 69 ALA A N 1
ATOM 484 C CA . ALA A 1 69 ? 6.861 -4.221 1.631 1.00 92.00 69 ALA A CA 1
ATOM 485 C C . ALA A 1 69 ? 5.590 -3.944 2.452 1.00 92.00 69 ALA A C 1
ATOM 487 O O . ALA A 1 69 ? 5.616 -3.044 3.294 1.00 92.00 69 ALA A O 1
ATOM 488 N N . ILE A 1 70 ? 4.491 -4.657 2.176 1.00 90.06 70 ILE A N 1
ATOM 489 C CA . ILE A 1 70 ? 3.184 -4.454 2.822 1.00 90.06 70 ILE A CA 1
ATOM 490 C C . ILE A 1 70 ? 2.717 -5.644 3.675 1.00 90.06 70 ILE A C 1
ATOM 492 O O . ILE A 1 70 ? 1.734 -5.487 4.394 1.00 90.06 70 ILE A O 1
ATOM 496 N N . ASN A 1 71 ? 3.403 -6.789 3.598 1.00 69.19 71 ASN A N 1
ATOM 497 C CA . ASN A 1 71 ? 3.149 -8.004 4.383 1.00 69.19 71 ASN A CA 1
ATOM 498 C C . ASN A 1 71 ? 4.313 -8.313 5.323 1.00 69.19 71 ASN A C 1
ATOM 500 O O . ASN A 1 71 ? 5.472 -8.141 4.884 1.00 69.19 71 ASN A O 1
#

Mean predicted aligned error: 9.13 Å

Secondary structure (DSSP, 8-state):
-------PPPP------SS-TTTTTT-EEEEETTTSHHHHHHHHHHHHTT-EEEEE-S-HHHHHHHHHHH-

Solvent-accessible surface area (backbone atoms only — not comparable to full-atom values): 4407 Å² total; per-residue (Å²): 140,81,85,78,83,76,78,76,76,74,78,80,78,78,82,73,73,93,62,68,84,48,74,32,56,94,38,77,44,83,34,73,51,22,38,46,71,69,44,21,52,48,49,41,53,43,29,76,26,37,22,50,72,47,74,38,71,95,51,62,86,38,37,55,62,37,52,59,74,56,102

Radius of gyration: 19.04 Å; Cα contacts (8 Å, |Δi|>4): 91; chains: 1; bounding box: 48×42×39 Å